Protein AF-A0A3D3ML88-F1 (afdb_monomer_lite)

pLDDT: mean 70.16, std 12.66, range [39.47, 86.94]

Secondary structure (DSSP, 8-state):
-HHHHHHHHHHHHHHHHHHH----HHHHHHHHHHHHHHHHHHHHHHHHHHHHHHHS----S-TTSS---

Sequence (69 aa):
MGILLFIFSVTAVAVLFISKLKILVKQKILWSVCIIISIVFLTIYLFIQGFERGRNPKMPTEELSQSVR

Structure (mmCIF, N/CA/C/O backbone):
data_AF-A0A3D3ML88-F1
#
_entry.id   AF-A0A3D3ML88-F1
#
loop_
_atom_site.group_PDB
_atom_site.id
_atom_site.type_symbol
_atom_site.label_atom_id
_atom_site.label_alt_id
_atom_site.label_comp_id
_atom_site.label_asym_id
_atom_site.label_entity_id
_atom_site.label_seq_id
_atom_site.pdbx_PDB_ins_code
_atom_site.Cartn_x
_atom_site.Cartn_y
_atom_site.Cartn_z
_atom_site.occupancy
_atom_site.B_iso_or_equiv
_atom_site.auth_seq_id
_atom_site.auth_comp_id
_atom_site.auth_asym_id
_atom_site.auth_atom_id
_atom_site.pdbx_PDB_model_num
ATOM 1 N N . MET A 1 1 ? -0.445 0.134 -18.536 1.00 55.34 1 MET A N 1
ATOM 2 C CA . MET A 1 1 ? -1.791 0.015 -17.921 1.00 55.34 1 MET A CA 1
ATOM 3 C C . MET A 1 1 ? -1.875 -1.042 -16.812 1.00 55.34 1 MET A C 1
ATOM 5 O O . MET A 1 1 ? -2.484 -0.743 -15.796 1.00 55.34 1 MET A O 1
ATOM 9 N N . GLY A 1 2 ? -1.243 -2.222 -16.920 1.00 63.25 2 GLY A N 1
ATOM 10 C CA . GLY A 1 2 ? -1.353 -3.280 -15.890 1.00 63.25 2 GLY A CA 1
ATOM 11 C C . GLY A 1 2 ? -0.829 -2.930 -14.485 1.00 63.25 2 GLY A C 1
ATOM 12 O O . GLY A 1 2 ? -1.425 -3.338 -13.496 1.00 63.25 2 GLY A O 1
ATOM 13 N N . ILE A 1 3 ? 0.228 -2.118 -14.376 1.00 68.12 3 ILE A N 1
ATOM 14 C CA . ILE A 1 3 ? 0.804 -1.720 -13.075 1.00 68.12 3 ILE A CA 1
ATOM 15 C C . ILE A 1 3 ? -0.175 -0.851 -12.268 1.00 68.12 3 ILE A C 1
ATOM 17 O O . ILE A 1 3 ? -0.319 -1.039 -11.065 1.00 68.12 3 ILE A O 1
ATOM 21 N N . LEU A 1 4 ? -0.908 0.049 -12.932 1.00 71.94 4 LEU A N 1
ATOM 22 C CA . LEU A 1 4 ? -1.933 0.871 -12.280 1.00 71.94 4 LEU A CA 1
ATOM 23 C C . LEU A 1 4 ? -3.094 0.014 -11.760 1.00 71.94 4 LEU A C 1
ATOM 25 O O . LEU A 1 4 ? -3.549 0.231 -10.641 1.00 71.94 4 LEU A O 1
ATOM 29 N N . LEU A 1 5 ? -3.527 -0.993 -12.529 1.00 73.50 5 LEU A N 1
ATOM 30 C CA . LEU A 1 5 ? -4.552 -1.951 -12.093 1.00 73.50 5 LEU A CA 1
ATOM 31 C C . LEU A 1 5 ? -4.088 -2.783 -10.893 1.00 73.50 5 LEU A C 1
ATOM 33 O O . LEU A 1 5 ? -4.863 -2.999 -9.964 1.00 73.50 5 LEU A O 1
ATOM 37 N N . PHE A 1 6 ? -2.822 -3.206 -10.880 1.00 74.50 6 PHE A N 1
ATOM 38 C CA . PHE A 1 6 ? -2.245 -3.938 -9.756 1.00 74.50 6 PHE A CA 1
ATOM 39 C C . PHE A 1 6 ? -2.228 -3.087 -8.480 1.00 74.50 6 PHE A C 1
ATOM 41 O O . PHE A 1 6 ? -2.727 -3.522 -7.444 1.00 74.50 6 PHE A O 1
ATOM 48 N N . ILE A 1 7 ? -1.746 -1.843 -8.569 1.00 77.31 7 ILE A N 1
ATOM 49 C CA . ILE A 1 7 ? -1.743 -0.903 -7.440 1.00 77.31 7 ILE A CA 1
ATOM 50 C C . ILE A 1 7 ? -3.176 -0.651 -6.951 1.00 77.31 7 ILE A C 1
ATOM 52 O O . ILE A 1 7 ? -3.438 -0.721 -5.750 1.00 77.31 7 ILE A O 1
ATOM 56 N N . PHE A 1 8 ? -4.124 -0.425 -7.864 1.00 79.56 8 PHE A N 1
ATOM 57 C CA . PHE A 1 8 ? -5.526 -0.195 -7.515 1.00 79.56 8 PHE A CA 1
ATOM 58 C C . PHE A 1 8 ? -6.147 -1.400 -6.794 1.00 79.56 8 PHE A C 1
ATOM 60 O O . PHE A 1 8 ? -6.786 -1.232 -5.757 1.00 79.56 8 PHE A O 1
ATOM 67 N N . SER A 1 9 ? -5.892 -2.618 -7.282 1.00 80.25 9 SER A N 1
ATOM 68 C CA . SER A 1 9 ? -6.361 -3.857 -6.654 1.00 80.25 9 SER A CA 1
ATOM 69 C C . SER A 1 9 ? -5.791 -4.035 -5.246 1.00 80.25 9 SER A C 1
ATOM 71 O O . SER A 1 9 ? -6.536 -4.331 -4.313 1.00 80.25 9 SER A O 1
ATOM 73 N N . VAL A 1 10 ? -4.484 -3.823 -5.067 1.00 79.94 10 VAL A N 1
ATOM 74 C CA . VAL A 1 10 ? -3.827 -3.926 -3.752 1.00 79.94 10 VAL A CA 1
ATOM 75 C C . VAL A 1 10 ? -4.410 -2.902 -2.776 1.00 79.94 10 VAL A C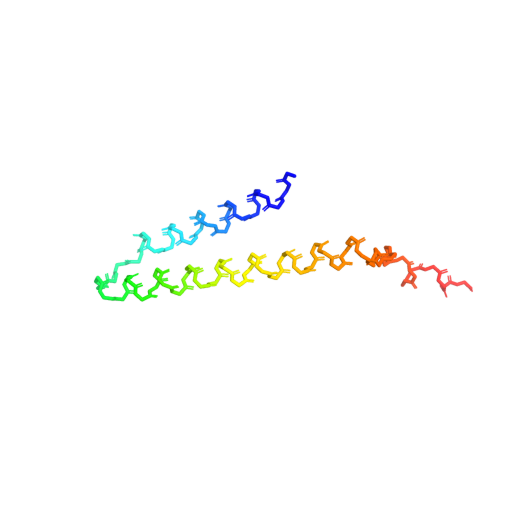 1
ATOM 77 O O . VAL A 1 10 ? -4.711 -3.234 -1.629 1.00 79.94 10 VAL A O 1
ATOM 80 N N . THR A 1 11 ? -4.650 -1.677 -3.246 1.00 79.56 11 THR A N 1
ATOM 81 C CA . THR A 1 11 ? -5.219 -0.601 -2.425 1.00 79.56 11 THR A CA 1
ATOM 82 C C . THR A 1 11 ? -6.666 -0.907 -2.025 1.00 79.56 11 THR A C 1
ATOM 84 O O . THR A 1 11 ? -7.025 -0.765 -0.857 1.00 79.56 11 THR A O 1
ATOM 87 N N . ALA A 1 12 ? -7.493 -1.392 -2.956 1.00 80.50 12 ALA A N 1
ATOM 88 C CA . ALA A 1 12 ? -8.883 -1.755 -2.681 1.00 80.50 12 ALA A CA 1
ATOM 89 C C . ALA A 1 12 ? -8.994 -2.891 -1.649 1.00 80.50 12 ALA A C 1
ATOM 91 O O . ALA A 1 12 ? -9.798 -2.806 -0.718 1.00 80.50 12 ALA A O 1
ATOM 92 N N . VAL A 1 13 ? -8.149 -3.923 -1.763 1.00 83.12 13 VAL A N 1
ATOM 93 C CA . VAL A 1 13 ? -8.100 -5.030 -0.793 1.00 83.12 13 VAL A CA 1
ATOM 94 C C . VAL A 1 13 ? -7.680 -4.526 0.588 1.00 83.12 13 VAL A C 1
ATOM 96 O O . VAL A 1 13 ? -8.317 -4.877 1.580 1.00 83.12 13 VAL A O 1
ATOM 99 N N . ALA A 1 14 ? -6.672 -3.653 0.664 1.00 77.44 14 ALA A N 1
ATOM 100 C CA . ALA A 1 14 ? -6.214 -3.080 1.928 1.00 77.44 14 ALA A CA 1
ATOM 101 C C . ALA A 1 14 ? -7.308 -2.249 2.627 1.00 77.44 14 ALA A C 1
ATOM 103 O O . ALA A 1 14 ? -7.539 -2.403 3.829 1.00 77.44 14 ALA A O 1
ATOM 104 N N . VAL A 1 15 ? -8.040 -1.419 1.873 1.00 78.25 15 VAL A N 1
ATOM 105 C CA . VAL A 1 15 ? -9.148 -0.605 2.404 1.00 78.25 15 VAL A CA 1
ATOM 106 C C . VAL A 1 15 ? -10.303 -1.478 2.891 1.00 78.25 15 VAL A C 1
ATOM 108 O O . VAL A 1 15 ? -10.845 -1.227 3.972 1.00 78.25 15 VAL A O 1
ATOM 111 N N . LEU A 1 16 ? -10.671 -2.523 2.144 1.00 79.44 16 LEU A N 1
ATOM 112 C CA . LEU A 1 16 ? -11.709 -3.469 2.565 1.00 79.44 16 LEU A CA 1
ATOM 113 C C . LEU A 1 16 ? -11.304 -4.225 3.835 1.00 79.44 16 LEU A C 1
ATOM 115 O O . LEU A 1 16 ? -12.138 -4.417 4.724 1.00 79.44 16 LEU A O 1
ATOM 119 N N . PHE A 1 17 ? -10.028 -4.597 3.951 1.00 78.44 17 PHE A N 1
ATOM 120 C CA . PHE A 1 17 ? -9.494 -5.279 5.124 1.00 78.44 17 PHE A CA 1
ATOM 121 C C . PHE A 1 17 ? -9.584 -4.394 6.377 1.00 78.44 17 PHE A C 1
ATOM 123 O O . PHE A 1 17 ? -10.162 -4.817 7.378 1.00 78.44 17 PHE A O 1
ATOM 130 N N . ILE A 1 18 ? -9.132 -3.133 6.304 1.00 70.25 18 ILE A N 1
ATOM 131 C CA . ILE A 1 18 ? -9.255 -2.164 7.414 1.00 70.25 18 ILE A CA 1
ATOM 132 C C . ILE A 1 18 ? -10.728 -1.904 7.763 1.00 70.25 18 ILE A C 1
ATOM 134 O O . ILE A 1 18 ? -11.093 -1.822 8.939 1.00 70.25 18 ILE A O 1
ATOM 138 N N . SER A 1 19 ? -11.581 -1.768 6.746 1.00 68.06 19 SER A N 1
ATOM 139 C CA . SER A 1 19 ? -13.005 -1.463 6.920 1.00 68.06 19 SER A CA 1
ATOM 140 C C . SER A 1 19 ? -13.750 -2.573 7.662 1.00 68.06 19 SER A C 1
ATOM 142 O O . SER A 1 19 ? -14.589 -2.281 8.515 1.00 68.06 19 SER A O 1
ATOM 144 N N . LYS A 1 20 ? -13.423 -3.845 7.391 1.00 72.75 20 LYS A N 1
ATOM 145 C CA . LYS A 1 20 ? -14.024 -5.002 8.078 1.00 72.75 20 LYS A CA 1
ATOM 146 C C . LYS A 1 20 ? -13.424 -5.301 9.452 1.00 72.75 20 LYS A C 1
ATOM 148 O O . LYS A 1 20 ? -14.020 -6.043 10.232 1.00 72.75 20 LYS A O 1
ATOM 153 N N . LEU A 1 21 ? -12.281 -4.713 9.776 1.00 69.25 21 LEU A N 1
ATOM 154 C CA . LEU A 1 21 ? -11.592 -4.903 11.042 1.00 69.25 21 LEU A CA 1
ATOM 155 C C . LEU A 1 21 ? -12.311 -4.111 12.159 1.00 69.25 21 LEU A C 1
ATOM 157 O O . LEU A 1 21 ? -12.203 -2.886 12.270 1.00 69.25 21 LEU A O 1
ATOM 161 N N . LYS A 1 22 ? -13.075 -4.822 13.007 1.00 69.19 22 LYS A N 1
ATOM 162 C CA . LYS A 1 22 ? -13.711 -4.299 14.239 1.00 69.19 22 LYS A CA 1
ATOM 163 C C . LYS A 1 22 ? -12.665 -4.075 15.339 1.00 69.19 22 LYS A C 1
ATOM 165 O O . LYS A 1 22 ? -12.679 -4.733 16.373 1.00 69.19 22 LYS A O 1
ATOM 170 N N . ILE A 1 23 ? -11.732 -3.164 15.091 1.00 68.56 23 ILE A N 1
ATOM 171 C CA . ILE A 1 23 ? -10.650 -2.841 16.021 1.00 68.56 23 ILE A CA 1
ATOM 172 C C . ILE A 1 23 ? -10.843 -1.443 16.615 1.00 68.56 23 ILE A C 1
ATOM 174 O O . ILE A 1 23 ? -11.406 -0.553 15.971 1.00 68.56 23 ILE A O 1
ATOM 178 N N . LEU A 1 24 ? -10.322 -1.253 17.829 1.00 75.81 24 LEU A N 1
ATOM 179 C CA . LEU A 1 24 ? -10.140 0.039 18.488 1.00 75.81 24 LEU A CA 1
ATOM 180 C C . LEU A 1 24 ? -9.487 1.064 17.548 1.00 75.81 24 LEU A C 1
ATOM 182 O O . LEU A 1 24 ? -8.543 0.758 16.818 1.00 75.81 24 LEU A O 1
ATOM 186 N N . VAL A 1 25 ? -9.953 2.313 17.620 1.00 76.38 25 VAL A N 1
ATOM 187 C CA . VAL A 1 25 ? -9.531 3.423 16.743 1.00 76.38 25 VAL A CA 1
ATOM 188 C C . VAL A 1 25 ? -8.005 3.586 16.703 1.00 76.38 25 VAL A C 1
ATOM 190 O O . VAL A 1 25 ? -7.433 3.767 15.631 1.00 76.38 25 VAL A O 1
ATOM 193 N N . LYS A 1 26 ? -7.324 3.427 17.847 1.00 73.25 26 LYS A N 1
ATOM 194 C CA . LYS A 1 26 ? -5.854 3.501 17.939 1.00 73.25 26 LYS A CA 1
ATOM 195 C C . LYS A 1 26 ? -5.151 2.440 17.083 1.00 73.25 26 LYS A C 1
ATOM 197 O O . LYS A 1 26 ? -4.156 2.735 16.431 1.00 73.25 26 LYS A O 1
ATOM 202 N N . GLN A 1 27 ? -5.689 1.223 17.041 1.00 76.25 27 GLN A N 1
ATOM 203 C CA . GLN A 1 27 ? -5.143 0.142 16.221 1.00 76.25 27 GLN A CA 1
ATOM 204 C C . GLN A 1 27 ? -5.486 0.336 14.738 1.00 76.25 27 GLN A C 1
ATOM 206 O O . GLN A 1 27 ? -4.657 0.018 13.894 1.00 76.25 27 GLN A O 1
ATOM 211 N N . LYS A 1 28 ? -6.638 0.936 14.397 1.00 74.44 28 LYS A N 1
ATOM 212 C CA . LYS A 1 28 ? -6.941 1.326 13.005 1.00 74.44 28 LYS A CA 1
ATOM 213 C C . LYS A 1 28 ? -5.955 2.357 12.453 1.00 74.44 28 LYS A C 1
ATOM 215 O O . LYS A 1 28 ? -5.550 2.235 11.302 1.00 74.44 28 LYS A O 1
ATOM 220 N N . ILE A 1 29 ? -5.550 3.337 13.264 1.00 77.81 29 ILE A N 1
ATOM 221 C CA . ILE A 1 29 ? -4.535 4.328 12.872 1.00 77.81 29 ILE A CA 1
ATOM 222 C C . ILE A 1 29 ? -3.195 3.631 12.621 1.00 77.81 29 ILE A C 1
ATOM 224 O O . ILE A 1 29 ? -2.596 3.841 11.570 1.00 77.81 29 ILE A O 1
ATOM 228 N N . LEU A 1 30 ? -2.769 2.746 13.531 1.00 80.19 30 LEU A N 1
ATOM 229 C CA . LEU A 1 30 ? -1.537 1.969 13.369 1.00 80.19 30 LEU A CA 1
ATOM 230 C C . LEU A 1 30 ? -1.555 1.134 12.074 1.00 80.19 30 LEU A C 1
ATOM 232 O O . LEU A 1 30 ? -0.606 1.176 11.297 1.00 80.19 30 LEU A O 1
ATOM 236 N N . TRP A 1 31 ? -2.663 0.435 11.808 1.00 77.75 31 TRP A N 1
ATOM 237 C CA . TRP A 1 31 ? -2.844 -0.359 10.589 1.00 77.75 31 TRP A CA 1
ATOM 238 C C . TRP A 1 31 ? -2.850 0.490 9.318 1.00 77.75 31 TRP A C 1
ATOM 240 O O . TRP A 1 31 ? -2.251 0.093 8.321 1.00 77.75 31 TRP A O 1
ATOM 250 N N . SER A 1 32 ? -3.477 1.667 9.354 1.00 76.69 32 SER A N 1
ATOM 251 C CA . SER A 1 32 ? -3.461 2.617 8.238 1.00 76.69 32 SER A CA 1
ATOM 252 C C . SER A 1 32 ? -2.036 3.084 7.926 1.00 76.69 32 SER A C 1
ATOM 254 O O . SER A 1 32 ? -1.603 3.023 6.777 1.00 76.69 32 SER A O 1
ATOM 256 N N . VAL A 1 33 ? -1.267 3.459 8.956 1.00 82.25 33 VAL A N 1
ATOM 257 C CA . VAL A 1 33 ? 0.138 3.866 8.806 1.00 82.25 33 VAL A CA 1
ATOM 258 C C . VAL A 1 33 ? 0.982 2.724 8.233 1.00 82.25 33 VAL A C 1
ATOM 260 O O . VAL A 1 33 ? 1.722 2.946 7.277 1.00 82.25 33 VAL A O 1
ATOM 263 N N . CYS A 1 34 ? 0.831 1.495 8.739 1.00 82.50 34 CYS A N 1
ATOM 264 C CA . CYS A 1 34 ? 1.514 0.323 8.181 1.00 82.50 34 CYS A CA 1
ATOM 265 C C . CYS A 1 34 ? 1.185 0.101 6.700 1.00 82.50 34 CYS A C 1
ATOM 267 O O . CYS A 1 34 ? 2.091 -0.142 5.907 1.00 82.50 34 CYS A O 1
ATOM 269 N N . ILE A 1 35 ? -0.086 0.219 6.308 1.00 81.06 35 ILE A N 1
ATOM 270 C CA . ILE A 1 35 ? -0.511 0.031 4.916 1.00 81.06 35 ILE A CA 1
ATOM 271 C C . ILE A 1 35 ? 0.076 1.108 4.004 1.00 81.06 35 ILE A C 1
ATOM 273 O O . ILE A 1 35 ? 0.577 0.781 2.930 1.00 81.06 35 ILE A O 1
ATOM 277 N N . ILE A 1 36 ? 0.078 2.370 4.437 1.00 82.44 36 ILE A N 1
ATOM 278 C CA . ILE A 1 36 ? 0.700 3.465 3.682 1.00 82.44 36 ILE A CA 1
ATOM 279 C C . ILE A 1 36 ? 2.191 3.183 3.480 1.00 82.44 36 ILE A C 1
ATOM 281 O O . ILE A 1 36 ? 2.677 3.265 2.354 1.00 82.44 36 ILE A O 1
ATOM 285 N N . ILE A 1 37 ? 2.904 2.785 4.539 1.00 86.94 37 ILE A N 1
ATOM 286 C CA . ILE A 1 37 ? 4.325 2.423 4.456 1.00 86.94 37 ILE A CA 1
ATOM 287 C C . ILE A 1 37 ? 4.526 1.272 3.461 1.00 86.94 37 ILE A C 1
ATOM 289 O O . ILE A 1 37 ? 5.379 1.375 2.581 1.00 86.94 37 ILE A O 1
ATOM 293 N N . SER A 1 38 ? 3.717 0.210 3.529 1.00 83.31 38 SER A N 1
ATOM 294 C CA . SER A 1 38 ? 3.799 -0.908 2.582 1.00 83.31 38 SER A CA 1
ATOM 295 C C . SER A 1 38 ? 3.561 -0.479 1.134 1.00 83.31 38 SER A C 1
ATOM 297 O O . SER A 1 38 ? 4.294 -0.923 0.254 1.00 83.31 38 SER A O 1
ATOM 299 N N . ILE A 1 39 ? 2.589 0.400 0.868 1.00 82.88 39 ILE A N 1
ATOM 300 C CA . ILE A 1 39 ? 2.325 0.920 -0.483 1.00 82.88 39 ILE A CA 1
ATOM 301 C C . ILE A 1 39 ? 3.512 1.749 -0.986 1.00 82.88 39 ILE A C 1
ATOM 303 O O . ILE A 1 39 ? 3.912 1.605 -2.142 1.00 82.88 39 ILE A O 1
ATOM 307 N N . VAL A 1 40 ? 4.106 2.587 -0.132 1.00 85.06 40 VAL A N 1
ATOM 308 C CA . VAL A 1 40 ? 5.292 3.383 -0.483 1.00 85.06 40 VAL A CA 1
ATOM 309 C C . VAL A 1 40 ? 6.467 2.471 -0.833 1.00 85.06 40 VAL A C 1
ATOM 311 O O . VAL A 1 40 ? 7.057 2.628 -1.901 1.00 85.06 40 VAL A O 1
ATOM 314 N N . PHE A 1 41 ? 6.763 1.471 0.001 1.00 86.12 41 PHE A N 1
ATOM 315 C CA . PHE A 1 41 ? 7.817 0.489 -0.277 1.00 86.12 41 PHE A CA 1
ATOM 316 C C . PHE A 1 41 ? 7.560 -0.287 -1.570 1.00 86.12 41 PHE A C 1
ATOM 318 O O . PHE A 1 41 ? 8.473 -0.444 -2.379 1.00 86.12 41 PHE A O 1
ATOM 325 N N . LEU A 1 42 ? 6.320 -0.725 -1.801 1.00 81.56 42 LEU A N 1
ATOM 326 C CA . LEU A 1 42 ? 5.933 -1.420 -3.027 1.00 81.56 42 LEU A CA 1
ATOM 327 C C . LEU A 1 42 ? 6.127 -0.528 -4.260 1.00 81.56 42 LEU A C 1
ATOM 329 O O . LEU A 1 42 ? 6.629 -0.984 -5.283 1.00 81.56 42 LEU A O 1
ATOM 333 N N . THR A 1 43 ? 5.773 0.753 -4.157 1.00 79.06 43 THR A N 1
ATOM 334 C CA . THR A 1 43 ? 5.938 1.729 -5.241 1.00 79.06 43 THR A CA 1
ATOM 335 C C . THR A 1 43 ? 7.414 1.948 -5.556 1.00 79.06 43 THR A C 1
ATOM 337 O O . THR A 1 43 ? 7.793 1.903 -6.722 1.00 79.06 43 THR A O 1
ATOM 340 N N . ILE A 1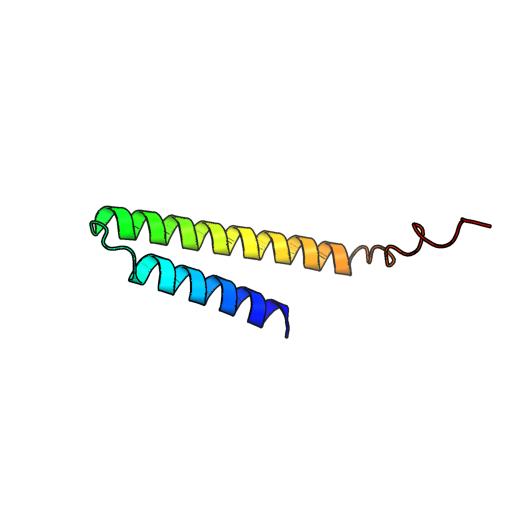 44 ? 8.260 2.117 -4.533 1.00 84.44 44 ILE A N 1
ATOM 341 C CA . ILE A 1 44 ? 9.715 2.248 -4.697 1.00 84.44 44 ILE A CA 1
ATOM 342 C C . ILE A 1 44 ? 10.295 0.987 -5.340 1.00 84.44 44 ILE A C 1
ATOM 344 O O . ILE A 1 44 ? 11.06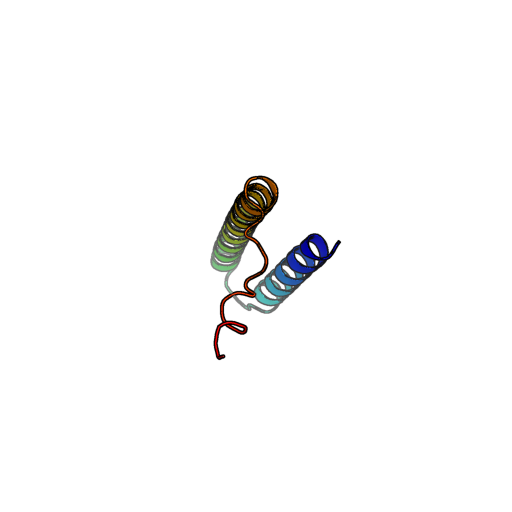0 1.088 -6.295 1.00 84.44 44 ILE A O 1
ATOM 348 N N . TYR A 1 45 ? 9.899 -0.196 -4.865 1.00 82.62 45 TYR A N 1
ATOM 349 C CA . TYR A 1 45 ? 10.343 -1.468 -5.428 1.00 82.62 45 TYR A CA 1
ATOM 350 C C . TYR A 1 45 ? 9.982 -1.588 -6.911 1.00 82.62 45 TYR A C 1
ATOM 352 O O . TYR A 1 45 ? 10.845 -1.888 -7.730 1.00 82.62 45 TYR A O 1
ATOM 360 N N . LEU A 1 46 ? 8.731 -1.293 -7.276 1.00 76.38 46 LEU A N 1
ATOM 361 C CA . LEU A 1 46 ? 8.283 -1.314 -8.669 1.00 76.38 46 LEU A CA 1
ATOM 362 C C . LEU A 1 46 ? 8.993 -0.258 -9.520 1.00 76.38 46 LEU A C 1
ATOM 364 O O . LEU A 1 46 ? 9.259 -0.507 -10.693 1.00 76.38 46 LEU A O 1
ATOM 368 N N . PHE A 1 47 ? 9.319 0.901 -8.947 1.00 80.50 47 PHE A N 1
ATOM 369 C CA . PHE A 1 47 ? 10.064 1.948 -9.637 1.00 80.50 47 PHE A CA 1
ATOM 370 C C . PHE A 1 47 ? 11.505 1.512 -9.919 1.00 80.50 47 PHE A C 1
ATOM 372 O O . PHE A 1 47 ? 11.958 1.620 -11.055 1.00 80.50 47 PHE A O 1
ATOM 379 N N . ILE A 1 48 ? 12.197 0.944 -8.924 1.00 79.50 48 ILE A N 1
ATOM 380 C CA . ILE A 1 48 ? 13.546 0.382 -9.082 1.00 79.50 48 ILE A CA 1
ATOM 381 C C . ILE A 1 48 ? 13.518 -0.774 -10.082 1.00 79.50 48 ILE A C 1
ATOM 383 O O . ILE A 1 48 ? 14.298 -0.771 -11.026 1.00 79.50 48 ILE A O 1
ATOM 387 N N . GLN A 1 49 ? 12.588 -1.721 -9.937 1.00 71.69 49 GLN A N 1
ATOM 388 C CA . GLN A 1 49 ? 12.470 -2.868 -10.833 1.00 71.69 49 GLN A CA 1
ATOM 389 C C . GLN A 1 49 ? 12.128 -2.433 -12.262 1.00 71.69 49 GLN A C 1
ATOM 391 O O . GLN A 1 49 ? 12.692 -2.961 -13.214 1.00 71.69 49 GLN A O 1
ATOM 396 N N . GLY A 1 50 ? 11.230 -1.460 -12.439 1.00 68.25 50 GLY A N 1
ATOM 397 C CA . GLY A 1 50 ? 10.902 -0.883 -13.744 1.00 68.25 50 GLY A CA 1
ATOM 398 C C . GLY A 1 50 ? 12.094 -0.165 -14.377 1.00 68.25 50 GLY A C 1
ATOM 399 O O . 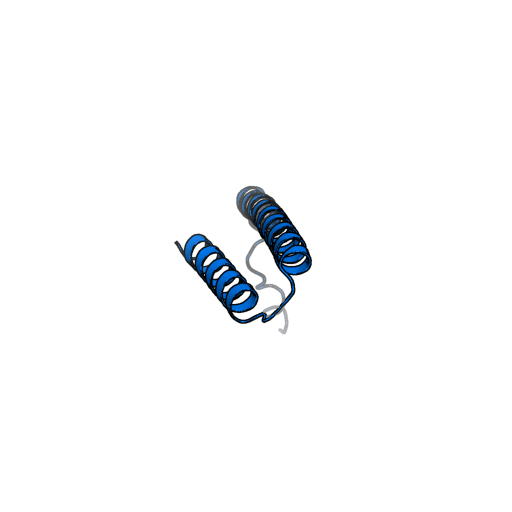GLY A 1 50 ? 12.325 -0.298 -15.579 1.00 68.25 50 GLY A O 1
ATOM 400 N N . PHE A 1 51 ? 12.892 0.528 -13.565 1.00 67.38 51 PHE A N 1
ATOM 401 C CA . PHE A 1 51 ? 14.112 1.196 -14.003 1.00 67.38 51 PHE A CA 1
ATOM 402 C C . PHE A 1 51 ? 15.227 0.200 -14.354 1.00 67.38 51 PHE A C 1
ATOM 404 O O . PHE A 1 51 ? 15.870 0.348 -15.389 1.00 67.38 51 PHE A O 1
ATOM 411 N N . GLU A 1 52 ? 15.417 -0.861 -13.566 1.00 63.69 52 GLU A N 1
ATOM 412 C CA . GLU A 1 52 ? 16.326 -1.969 -13.885 1.00 63.69 52 GLU A CA 1
ATOM 413 C C . GLU A 1 52 ? 15.911 -2.684 -15.169 1.00 63.69 52 GLU A C 1
ATOM 415 O O . GLU A 1 52 ? 16.760 -2.934 -16.014 1.00 63.69 52 GLU A O 1
ATOM 420 N N . ARG A 1 53 ? 14.613 -2.945 -15.370 1.00 59.59 53 ARG A N 1
ATOM 421 C CA . ARG A 1 53 ? 14.086 -3.586 -16.586 1.00 59.59 53 ARG A CA 1
ATOM 422 C C . ARG A 1 53 ? 14.257 -2.716 -17.834 1.00 59.59 53 ARG A C 1
ATOM 424 O O . ARG A 1 53 ? 14.382 -3.256 -18.926 1.00 59.59 53 ARG A O 1
ATOM 431 N N . GLY A 1 54 ? 14.263 -1.390 -17.674 1.00 59.41 54 GLY A N 1
ATOM 432 C CA . GLY A 1 54 ? 14.546 -0.433 -18.746 1.00 59.41 54 GLY A CA 1
ATOM 433 C C . GLY A 1 54 ? 16.040 -0.223 -19.013 1.00 59.41 54 GLY A C 1
ATOM 434 O O . GLY A 1 54 ? 16.430 -0.028 -20.160 1.00 59.41 54 GLY A O 1
ATOM 435 N N . ARG A 1 55 ? 16.886 -0.277 -17.974 1.00 59.41 55 ARG A N 1
ATOM 436 C CA . ARG A 1 55 ? 18.341 -0.066 -18.086 1.00 59.41 55 ARG A CA 1
ATOM 437 C C . ARG A 1 55 ? 19.096 -1.343 -18.467 1.00 59.41 55 ARG A C 1
ATOM 439 O O . ARG A 1 55 ? 20.130 -1.279 -19.119 1.00 59.41 55 ARG A O 1
ATOM 446 N N . ASN A 1 56 ? 18.593 -2.493 -18.046 1.00 54.00 56 ASN A N 1
ATOM 447 C CA . ASN A 1 56 ? 19.120 -3.803 -18.373 1.00 54.00 56 ASN A CA 1
ATOM 448 C C . ASN A 1 56 ? 17.909 -4.702 -18.655 1.00 54.00 56 ASN A C 1
ATOM 450 O O . ASN A 1 56 ? 17.405 -5.356 -17.734 1.00 54.00 56 ASN A O 1
ATOM 454 N N . PRO A 1 57 ? 17.367 -4.687 -19.889 1.00 56.94 57 PRO A N 1
ATOM 455 C CA . PRO A 1 57 ? 16.333 -5.630 -20.267 1.00 56.94 57 PRO A CA 1
ATOM 456 C C . PRO A 1 57 ? 16.985 -7.005 -20.201 1.00 56.94 57 PRO A C 1
ATOM 458 O O . PRO A 1 57 ? 17.623 -7.444 -21.153 1.00 56.94 57 PRO A O 1
ATOM 461 N N . LYS A 1 58 ? 16.900 -7.666 -19.040 1.00 53.78 58 LYS A N 1
ATOM 462 C CA . LYS A 1 58 ? 17.266 -9.071 -18.933 1.00 53.78 58 LYS A CA 1
ATOM 463 C C . LYS A 1 58 ? 16.491 -9.759 -20.041 1.00 53.78 58 LYS A C 1
ATOM 465 O O . LYS A 1 58 ? 15.256 -9.724 -20.036 1.00 53.78 58 LYS A O 1
ATOM 470 N N . MET A 1 59 ? 17.250 -10.283 -21.003 1.00 54.25 59 MET A N 1
ATOM 471 C CA . MET A 1 59 ? 16.739 -11.115 -22.074 1.00 54.25 59 MET A CA 1
ATOM 472 C C . MET A 1 59 ? 15.764 -12.117 -21.458 1.00 54.25 59 MET A C 1
ATOM 474 O O . MET A 1 59 ? 15.998 -12.580 -20.330 1.00 54.25 59 MET A O 1
ATOM 478 N N . PRO A 1 60 ? 14.638 -12.372 -22.144 1.00 48.41 60 PRO A N 1
ATOM 479 C CA . PRO A 1 60 ? 13.640 -13.302 -21.662 1.00 48.41 60 PRO A CA 1
ATOM 480 C C . PRO A 1 60 ? 14.360 -14.583 -21.270 1.00 48.41 60 PRO A C 1
ATOM 482 O O . PRO A 1 60 ? 15.294 -15.026 -21.933 1.00 48.41 60 PRO A O 1
ATOM 485 N N . THR A 1 61 ? 13.981 -15.100 -20.114 1.00 50.97 61 THR A N 1
ATOM 486 C CA . THR A 1 61 ? 14.454 -16.354 -19.550 1.00 50.97 61 THR A CA 1
ATOM 487 C C . THR A 1 61 ? 14.071 -17.502 -20.494 1.00 50.97 61 THR A C 1
ATOM 489 O O . THR A 1 61 ? 13.126 -18.227 -20.223 1.00 50.97 61 THR A O 1
ATOM 492 N N . GLU A 1 62 ? 14.760 -17.625 -21.629 1.00 49.50 62 GLU A N 1
ATOM 493 C CA . GLU A 1 62 ? 14.577 -18.671 -22.645 1.00 49.50 62 GLU A CA 1
ATOM 494 C C . GLU A 1 62 ? 15.765 -19.638 -22.720 1.00 49.50 62 GLU A C 1
ATOM 496 O O . GLU A 1 62 ? 15.654 -20.693 -23.337 1.00 49.50 62 GLU A O 1
ATOM 501 N N . GLU A 1 63 ? 16.869 -19.393 -22.012 1.00 46.75 63 GLU A N 1
ATOM 502 C CA . GLU A 1 63 ? 17.989 -20.346 -22.013 1.00 46.75 63 GLU A CA 1
A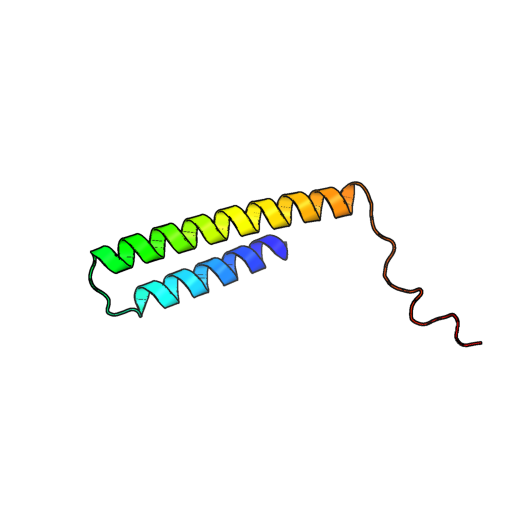TOM 503 C C . GLU A 1 63 ? 17.872 -21.470 -20.967 1.00 46.75 63 GLU A C 1
ATOM 505 O O . GLU A 1 63 ? 18.800 -22.257 -20.813 1.00 46.75 63 GLU A O 1
ATOM 510 N N . LEU A 1 64 ? 16.733 -21.620 -20.272 1.00 51.56 64 LEU A N 1
ATOM 511 C CA . LEU A 1 64 ? 16.485 -22.823 -19.456 1.00 51.56 64 LEU A CA 1
ATOM 512 C C . LEU A 1 64 ? 15.811 -23.964 -20.247 1.00 51.56 64 LEU A C 1
ATOM 514 O O . LEU A 1 64 ? 15.612 -25.043 -19.697 1.00 51.56 64 LEU A O 1
ATOM 518 N N . SER A 1 65 ? 15.463 -23.768 -21.525 1.00 47.88 65 SER A N 1
ATOM 519 C CA . SER A 1 65 ? 14.637 -24.735 -22.272 1.00 47.88 65 SER A CA 1
ATOM 520 C C . SER A 1 65 ? 15.163 -25.179 -23.641 1.00 47.88 65 SER A C 1
ATOM 522 O O . SER A 1 65 ? 14.498 -25.997 -24.272 1.00 47.88 65 SER A O 1
ATOM 524 N N . GLN A 1 66 ? 16.335 -2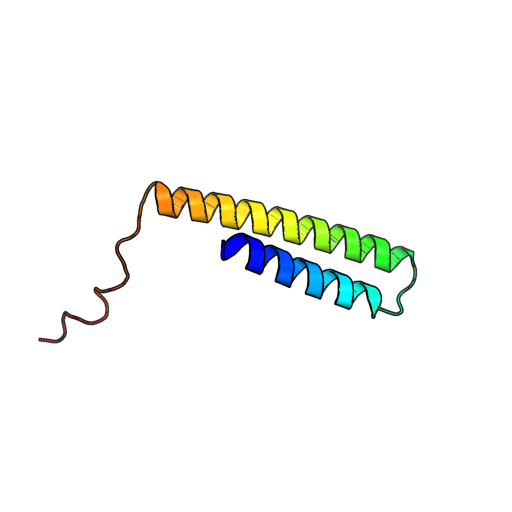4.723 -24.108 1.00 47.78 66 GLN A N 1
ATOM 525 C CA . GLN A 1 66 ? 16.789 -25.043 -25.477 1.00 47.78 66 GLN A CA 1
ATOM 526 C C . GLN A 1 66 ? 18.170 -25.712 -25.615 1.00 47.78 66 GLN A C 1
ATOM 528 O O . GLN A 1 66 ? 18.568 -26.031 -26.731 1.00 47.78 66 GLN A O 1
ATOM 533 N N . SER A 1 67 ? 18.868 -26.026 -24.517 1.00 40.62 67 SER A N 1
ATOM 534 C CA . SER A 1 67 ? 20.140 -26.782 -24.552 1.00 40.62 67 SER A CA 1
ATOM 535 C C . SER A 1 67 ? 19.991 -28.260 -24.145 1.00 40.62 67 SER A C 1
ATOM 537 O O . SER A 1 67 ? 20.942 -28.881 -23.674 1.00 40.62 67 SER A O 1
ATOM 539 N N . VAL A 1 68 ? 18.799 -28.843 -24.317 1.00 45.97 68 VAL A N 1
ATOM 540 C CA . VAL A 1 68 ? 18.632 -30.304 -24.389 1.00 45.97 68 VAL A CA 1
ATOM 541 C C . VAL A 1 68 ? 18.617 -30.682 -25.870 1.00 45.97 68 VAL A C 1
ATOM 543 O O . VAL A 1 68 ? 17.555 -30.857 -26.468 1.00 45.97 68 VAL A O 1
ATOM 546 N N . ARG A 1 69 ? 19.800 -30.738 -26.483 1.00 39.47 69 ARG A N 1
ATOM 547 C CA . ARG A 1 69 ? 20.065 -31.514 -27.698 1.00 39.47 69 ARG A CA 1
ATOM 548 C C . ARG A 1 69 ? 21.541 -31.846 -27.800 1.00 39.47 69 ARG A C 1
ATOM 550 O O . ARG A 1 69 ? 22.352 -30.929 -27.558 1.00 39.47 69 ARG A O 1
#

Foldseek 3Di:
DVVVVVLVVLVVVLVVVLVPDPDDPVVSVVSVVVSVVVSVVVVVVCVVVVVCCVVPVPDPPPVVPPPPD

Radius of gyration: 18.63 Å; chains: 1; bounding box: 34×36×46 Å